Protein AF-A0A9Q3W3A5-F1 (afdb_monomer)

Structure (mmCIF, N/CA/C/O backbone):
data_AF-A0A9Q3W3A5-F1
#
_entry.id   AF-A0A9Q3W3A5-F1
#
loop_
_atom_site.group_PDB
_atom_site.id
_atom_site.type_symbol
_atom_site.label_atom_id
_atom_site.label_alt_id
_atom_site.label_comp_id
_atom_site.label_asym_id
_atom_site.label_entity_id
_atom_site.label_seq_id
_atom_site.pdbx_PDB_ins_code
_atom_site.Cartn_x
_atom_site.Cartn_y
_atom_site.Cartn_z
_atom_site.occupancy
_atom_site.B_iso_or_equiv
_atom_site.auth_seq_id
_atom_site.auth_comp_id
_atom_site.auth_asym_id
_atom_site.auth_atom_id
_atom_site.pdbx_PDB_model_num
ATOM 1 N N . MET A 1 1 ? -13.687 16.127 2.431 1.00 60.12 1 MET A N 1
ATOM 2 C CA . MET A 1 1 ? -12.415 15.381 2.537 1.00 60.12 1 MET A CA 1
ATOM 3 C C . MET A 1 1 ? -12.540 14.179 1.627 1.00 60.12 1 MET A C 1
ATOM 5 O O . MET A 1 1 ? -13.559 13.511 1.711 1.00 60.12 1 MET A O 1
ATOM 9 N N . THR A 1 2 ? -11.586 13.956 0.726 1.00 84.00 2 THR A N 1
ATOM 10 C CA . THR A 1 2 ? -11.613 12.800 -0.182 1.00 84.00 2 THR A CA 1
ATOM 11 C C . THR A 1 2 ? -11.070 11.580 0.555 1.00 84.00 2 THR A C 1
ATOM 13 O O . THR A 1 2 ? -9.958 11.629 1.086 1.00 84.00 2 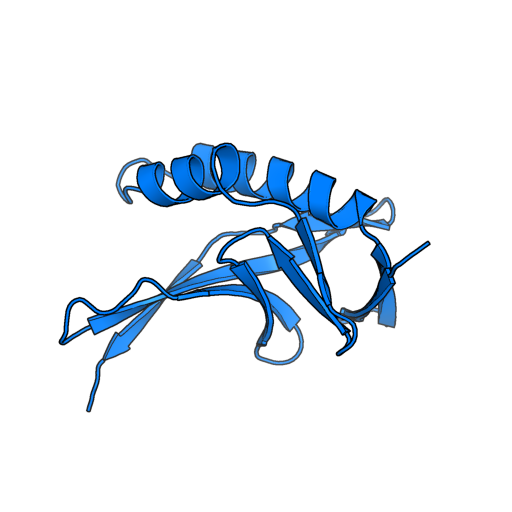THR A O 1
ATOM 16 N N . SER A 1 3 ? -11.860 10.512 0.611 1.00 91.25 3 SER A N 1
ATOM 17 C CA . SER A 1 3 ? -11.497 9.231 1.216 1.00 91.25 3 SER A CA 1
ATOM 18 C C . SER A 1 3 ? -12.074 8.080 0.404 1.00 91.25 3 SER A C 1
ATOM 20 O O . SER A 1 3 ? -13.067 8.265 -0.299 1.00 91.25 3 SER A O 1
ATOM 22 N N . ILE A 1 4 ? -11.487 6.898 0.550 1.00 94.25 4 ILE A N 1
ATOM 23 C CA . ILE A 1 4 ? -12.043 5.640 0.040 1.00 94.25 4 ILE A CA 1
ATOM 24 C C . ILE A 1 4 ? -12.278 4.665 1.186 1.00 94.25 4 ILE A C 1
ATOM 26 O O . ILE A 1 4 ? -11.669 4.793 2.246 1.00 94.25 4 ILE A O 1
ATOM 30 N N . GLU A 1 5 ? -13.146 3.690 0.964 1.00 94.50 5 GLU A N 1
ATOM 31 C CA . GLU A 1 5 ? -13.388 2.599 1.901 1.00 94.50 5 GLU A CA 1
ATOM 32 C C . GLU A 1 5 ? -12.424 1.444 1.620 1.00 94.50 5 GLU A C 1
ATOM 34 O O . GLU A 1 5 ? -12.255 1.021 0.476 1.00 94.50 5 GLU A O 1
ATOM 39 N N . VAL A 1 6 ? -11.773 0.943 2.669 1.00 94.06 6 VAL A N 1
ATOM 40 C CA . VAL A 1 6 ? -10.826 -0.170 2.594 1.00 94.06 6 VAL A CA 1
ATOM 41 C C . VAL A 1 6 ? -11.301 -1.288 3.509 1.00 94.06 6 VAL A C 1
ATOM 43 O O . VAL A 1 6 ? -11.504 -1.078 4.705 1.00 94.06 6 VAL A O 1
ATOM 46 N N . ASN A 1 7 ? -11.449 -2.484 2.945 1.00 92.06 7 ASN A N 1
ATOM 47 C CA . ASN A 1 7 ? -11.806 -3.681 3.696 1.00 92.06 7 ASN A CA 1
ATOM 48 C C . ASN A 1 7 ? -10.579 -4.228 4.435 1.00 92.06 7 ASN A C 1
ATOM 50 O O . ASN A 1 7 ? -9.521 -4.442 3.839 1.00 92.06 7 ASN A O 1
ATOM 54 N N . THR A 1 8 ? -10.731 -4.485 5.727 1.00 89.12 8 THR A N 1
ATOM 55 C CA . THR A 1 8 ? -9.779 -5.202 6.580 1.00 89.12 8 THR A CA 1
ATOM 56 C C . THR A 1 8 ? -10.468 -6.427 7.187 1.00 89.12 8 THR A C 1
ATOM 58 O O . THR A 1 8 ? -11.662 -6.653 6.987 1.00 89.12 8 THR A O 1
ATOM 61 N N . ALA A 1 9 ? -9.724 -7.235 7.947 1.00 86.00 9 ALA A N 1
ATOM 62 C CA . ALA A 1 9 ? -10.311 -8.349 8.692 1.00 86.00 9 ALA A CA 1
ATOM 63 C C . ALA A 1 9 ? -11.319 -7.885 9.762 1.00 86.00 9 ALA A C 1
ATOM 65 O O . ALA A 1 9 ? -12.239 -8.630 10.093 1.00 86.00 9 ALA A O 1
ATOM 66 N N . ASP A 1 10 ? -11.153 -6.661 10.269 1.00 84.69 10 ASP A N 1
ATOM 67 C CA . ASP A 1 10 ? -11.924 -6.114 11.388 1.00 84.69 10 ASP A CA 1
ATOM 68 C C . ASP A 1 10 ? -13.104 -5.240 10.930 1.00 84.69 10 ASP A C 1
ATOM 70 O O . ASP A 1 10 ? -13.946 -4.854 11.742 1.00 84.69 10 ASP A O 1
ATOM 74 N N . GLY A 1 11 ? -13.202 -4.950 9.628 1.00 90.12 11 GLY A N 1
ATOM 75 C CA . GLY A 1 11 ? -14.311 -4.205 9.048 1.00 90.12 11 GLY A CA 1
ATOM 76 C C . GLY A 1 11 ? -13.908 -3.325 7.872 1.00 90.12 11 GLY A C 1
ATOM 77 O O . GLY A 1 11 ? -12.884 -3.522 7.224 1.00 90.12 11 GLY A O 1
ATOM 78 N N . VAL A 1 12 ? -14.756 -2.344 7.579 1.00 94.12 12 VAL A N 1
ATOM 79 C CA . VAL A 1 12 ? -14.524 -1.356 6.522 1.00 94.12 12 VAL A CA 1
ATOM 80 C C . VAL A 1 12 ? -14.065 -0.059 7.168 1.00 94.12 12 VAL A C 1
ATOM 82 O O . VAL A 1 12 ? -14.740 0.465 8.055 1.00 94.12 12 VAL A O 1
ATOM 85 N N . HIS A 1 13 ? -12.919 0.457 6.733 1.00 94.62 13 HIS A N 1
ATOM 86 C CA . HIS A 1 13 ? -12.303 1.637 7.328 1.00 94.62 13 HIS A CA 1
ATOM 87 C C . HIS A 1 13 ? -11.980 2.689 6.266 1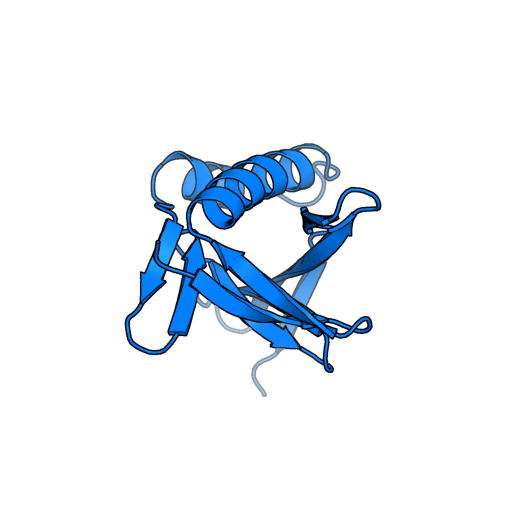.00 94.62 13 HIS A C 1
ATOM 89 O O . HIS A 1 13 ? -11.536 2.338 5.169 1.00 94.62 13 HIS A O 1
ATOM 95 N N . PRO A 1 14 ? -12.175 3.985 6.568 1.00 95.19 14 PRO A N 1
ATOM 96 C CA . PRO A 1 14 ? -11.825 5.042 5.640 1.00 95.19 14 PRO A CA 1
ATOM 97 C C . PRO A 1 14 ? -10.303 5.171 5.513 1.00 95.19 14 PRO A C 1
ATOM 99 O O . PRO A 1 14 ? -9.562 5.104 6.495 1.00 95.19 14 PRO A O 1
ATOM 102 N N . LEU A 1 15 ? -9.851 5.414 4.290 1.00 95.62 15 LEU A N 1
ATOM 103 C CA . LEU A 1 15 ? -8.490 5.798 3.949 1.00 95.62 15 LEU A CA 1
ATOM 104 C C . LEU A 1 15 ? -8.536 7.190 3.323 1.00 95.62 15 LEU A C 1
ATOM 106 O O . LEU A 1 15 ? -9.091 7.385 2.239 1.00 95.62 15 LEU A O 1
ATOM 110 N N . THR A 1 16 ? -7.991 8.172 4.029 1.00 95.44 16 THR A N 1
ATOM 111 C CA . THR A 1 16 ? -7.995 9.578 3.619 1.00 95.44 16 THR A CA 1
ATOM 112 C C . THR A 1 16 ? -6.718 9.953 2.870 1.00 95.44 16 THR A C 1
ATOM 114 O O . THR A 1 16 ? -5.723 9.231 2.884 1.00 95.44 16 THR A O 1
ATOM 117 N N . MET A 1 17 ? -6.703 11.139 2.256 1.00 95.12 17 MET A N 1
ATOM 118 C CA . MET A 1 17 ? -5.476 11.680 1.657 1.00 95.12 17 MET A CA 1
ATOM 119 C C . MET A 1 17 ? -4.337 11.848 2.678 1.00 95.12 17 MET A C 1
ATOM 121 O O . MET A 1 17 ? -3.181 11.589 2.357 1.00 95.12 17 MET A O 1
ATOM 125 N N . ALA A 1 18 ? -4.653 12.243 3.916 1.00 94.94 18 ALA A N 1
ATOM 126 C CA . ALA A 1 18 ? -3.651 12.380 4.972 1.00 94.94 18 ALA A CA 1
ATOM 127 C C . ALA A 1 18 ? -3.051 11.019 5.365 1.00 94.94 18 ALA A C 1
ATOM 129 O O . ALA A 1 18 ? -1.846 10.924 5.595 1.00 94.94 18 ALA A O 1
ATOM 130 N N . ASP A 1 19 ? -3.869 9.961 5.370 1.00 96.44 19 ASP A N 1
ATOM 131 C CA . ASP A 1 19 ? -3.390 8.597 5.607 1.00 96.44 19 ASP A CA 1
ATOM 132 C C . ASP A 1 19 ? -2.448 8.139 4.496 1.00 96.44 19 ASP A C 1
ATOM 134 O O . ASP A 1 19 ? -1.449 7.487 4.777 1.00 96.44 19 ASP A O 1
ATOM 138 N N . LEU A 1 20 ? -2.714 8.510 3.240 1.00 96.12 20 LEU A N 1
ATOM 139 C CA . LEU A 1 20 ? -1.822 8.177 2.129 1.00 96.12 20 LEU A CA 1
ATOM 140 C C . LEU A 1 20 ? -0.464 8.881 2.224 1.00 96.12 20 LEU A C 1
ATOM 142 O O . LEU A 1 20 ? 0.558 8.264 1.929 1.00 96.12 20 LEU A O 1
ATOM 146 N N . GLU A 1 21 ? -0.431 10.143 2.655 1.00 95.44 21 GLU A N 1
ATOM 147 C CA . GLU A 1 21 ? 0.827 10.859 2.917 1.00 95.44 21 GLU A CA 1
ATOM 148 C C . GLU A 1 21 ? 1.616 10.195 4.057 1.00 95.44 21 GLU A C 1
ATOM 150 O O . GLU A 1 21 ? 2.825 9.973 3.946 1.00 95.44 21 GLU A O 1
ATOM 155 N N . ALA A 1 22 ? 0.927 9.798 5.130 1.00 96.44 22 ALA A N 1
ATOM 156 C CA . ALA A 1 22 ? 1.543 9.076 6.240 1.00 96.44 22 ALA A CA 1
ATOM 157 C C . ALA A 1 22 ? 2.052 7.686 5.816 1.00 96.44 22 ALA A C 1
ATOM 159 O O . ALA A 1 22 ? 3.171 7.300 6.160 1.00 96.44 22 ALA A O 1
ATOM 160 N N . LEU A 1 23 ? 1.272 6.949 5.022 1.00 97.38 23 LEU A N 1
ATOM 161 C CA . LEU A 1 23 ? 1.647 5.645 4.475 1.00 97.38 23 LEU A CA 1
ATOM 162 C C . LEU A 1 23 ? 2.823 5.746 3.509 1.00 97.38 23 LEU A C 1
ATOM 164 O O . LEU A 1 23 ? 3.679 4.867 3.514 1.00 97.38 23 LEU A O 1
ATOM 168 N N . LYS A 1 24 ? 2.915 6.818 2.717 1.00 97.12 24 LYS A N 1
ATOM 169 C CA . LYS A 1 24 ? 4.075 7.086 1.861 1.00 97.12 24 LYS A CA 1
ATOM 170 C C . LYS A 1 24 ? 5.348 7.231 2.693 1.00 97.12 24 LYS A C 1
ATOM 172 O O . LYS A 1 24 ? 6.354 6.599 2.371 1.00 97.12 24 LYS A O 1
ATOM 177 N N . ALA A 1 25 ? 5.311 8.038 3.754 1.00 96.12 25 ALA A N 1
ATOM 178 C CA . ALA A 1 25 ? 6.449 8.195 4.658 1.00 96.12 25 ALA A CA 1
ATOM 179 C C . ALA A 1 25 ? 6.819 6.857 5.318 1.00 96.12 25 ALA A C 1
ATOM 181 O O . ALA A 1 25 ? 7.977 6.443 5.277 1.00 96.12 25 ALA A O 1
ATOM 182 N N . ASN A 1 26 ? 5.821 6.129 5.823 1.00 96.94 26 ASN A N 1
ATOM 183 C CA . ASN A 1 26 ? 6.031 4.833 6.452 1.00 96.94 26 ASN A CA 1
ATOM 184 C C . ASN A 1 26 ? 6.560 3.763 5.475 1.00 96.94 26 ASN A C 1
ATOM 186 O O . ASN A 1 26 ? 7.400 2.954 5.852 1.00 96.94 26 ASN A O 1
ATOM 190 N N . LEU A 1 27 ? 6.147 3.780 4.206 1.00 96.50 27 LEU A N 1
ATOM 191 C CA . LEU A 1 27 ? 6.681 2.885 3.178 1.00 96.50 27 LEU A CA 1
ATOM 192 C C . LEU A 1 27 ? 8.173 3.140 2.920 1.00 96.50 27 LEU A C 1
ATOM 194 O O . LEU A 1 27 ? 8.939 2.190 2.766 1.00 96.50 27 LEU A O 1
ATOM 198 N N . ILE A 1 28 ? 8.602 4.407 2.898 1.00 95.06 28 ILE A N 1
ATOM 199 C CA . ILE A 1 28 ? 10.023 4.769 2.772 1.00 95.06 28 ILE A CA 1
ATOM 200 C C . ILE A 1 28 ? 10.821 4.243 3.972 1.00 95.06 28 ILE A C 1
ATOM 202 O O . ILE A 1 28 ? 11.915 3.711 3.776 1.00 95.06 28 ILE A O 1
ATOM 206 N N . GLU A 1 29 ? 10.287 4.375 5.190 1.00 94.88 29 GLU A N 1
ATOM 207 C CA . GLU A 1 29 ? 10.903 3.846 6.417 1.00 94.88 29 GLU A CA 1
ATOM 208 C C . GLU A 1 29 ? 11.082 2.327 6.325 1.00 94.88 29 GLU A C 1
ATOM 210 O O . GLU A 1 29 ? 12.210 1.839 6.396 1.00 94.88 29 GLU A O 1
ATOM 215 N N . VAL A 1 30 ? 10.000 1.591 6.044 1.00 94.38 30 VAL A N 1
ATOM 216 C CA . VAL A 1 30 ? 10.023 0.124 5.926 1.00 94.38 30 VAL A CA 1
ATOM 217 C C . VAL A 1 30 ? 11.019 -0.332 4.857 1.00 94.38 30 VAL A C 1
ATOM 219 O O . VAL A 1 30 ? 11.795 -1.254 5.095 1.00 94.38 30 VAL A O 1
ATOM 222 N N . LEU A 1 31 ? 11.050 0.318 3.688 1.00 93.00 31 LEU A N 1
ATOM 223 C CA . LEU A 1 31 ? 12.017 0.002 2.630 1.00 93.00 31 LEU A CA 1
ATOM 224 C C . LEU A 1 31 ? 13.468 0.280 3.049 1.00 93.00 31 LEU A C 1
ATOM 226 O O . LEU A 1 31 ? 14.364 -0.452 2.633 1.00 93.00 31 LEU A O 1
ATOM 230 N N . SER A 1 32 ? 13.705 1.319 3.854 1.00 90.69 32 SER A N 1
ATOM 231 C CA . SER A 1 32 ? 15.048 1.699 4.318 1.00 90.69 32 SER A CA 1
ATOM 232 C C . SER A 1 32 ? 15.591 0.752 5.393 1.00 90.69 32 SER A C 1
ATOM 234 O O . SER A 1 32 ? 16.802 0.570 5.491 1.00 90.69 32 SER A O 1
ATOM 236 N N . GLU A 1 33 ? 14.712 0.140 6.188 1.00 90.38 33 GLU A N 1
ATOM 237 C CA . GLU A 1 33 ? 15.068 -0.832 7.232 1.00 90.38 33 GLU A CA 1
ATOM 238 C C . GLU A 1 33 ? 15.327 -2.244 6.681 1.00 90.38 33 GLU A C 1
ATOM 240 O O . GLU A 1 33 ? 15.937 -3.087 7.350 1.00 90.38 33 GLU A O 1
ATOM 245 N N . LYS A 1 34 ? 14.884 -2.533 5.450 1.00 84.44 34 LYS A N 1
ATOM 246 C CA . LYS A 1 34 ? 15.159 -3.815 4.798 1.00 84.44 34 LYS A CA 1
ATOM 247 C C . LYS A 1 34 ? 16.656 -3.994 4.552 1.00 84.44 34 LYS A C 1
ATOM 249 O O . LYS A 1 34 ? 17.366 -3.079 4.143 1.00 84.44 34 LYS A O 1
ATOM 254 N N . LYS A 1 35 ? 17.139 -5.226 4.762 1.00 71.25 35 LYS A N 1
ATOM 255 C CA . LYS A 1 35 ? 18.548 -5.571 4.538 1.00 71.25 35 LYS A CA 1
ATOM 256 C C . LYS A 1 35 ? 18.980 -5.221 3.100 1.00 71.25 35 LYS A C 1
ATOM 258 O O . LYS A 1 35 ? 18.255 -5.555 2.161 1.00 71.25 35 LYS A O 1
ATOM 263 N N . PRO A 1 36 ? 20.194 -4.670 2.913 1.00 62.06 36 PRO A N 1
ATOM 264 C CA . PRO A 1 36 ? 20.694 -4.154 1.630 1.00 62.06 36 PRO A CA 1
ATOM 265 C C . PRO A 1 36 ? 20.929 -5.220 0.547 1.00 62.06 36 PRO A C 1
ATOM 267 O O . PRO A 1 36 ? 21.283 -4.891 -0.580 1.00 62.06 36 PRO A O 1
ATOM 270 N N . GLU A 1 37 ? 20.721 -6.502 0.856 1.00 60.47 37 GLU A N 1
ATOM 271 C CA . GLU A 1 37 ? 20.790 -7.611 -0.106 1.00 60.47 37 GLU A CA 1
ATOM 272 C C . GLU A 1 37 ? 19.749 -7.476 -1.238 1.00 60.47 37 GLU A C 1
ATOM 274 O O . GLU A 1 37 ? 19.870 -8.106 -2.291 1.00 60.47 37 GLU A O 1
ATOM 279 N N . GLN A 1 38 ? 18.722 -6.647 -1.029 1.00 65.75 38 GLN A N 1
ATOM 280 C CA . GLN A 1 38 ? 17.713 -6.284 -2.015 1.00 65.75 38 GLN A CA 1
ATOM 281 C C . GLN A 1 38 ? 17.814 -4.774 -2.265 1.00 65.75 38 GLN A C 1
ATOM 283 O O . GLN A 1 38 ? 17.522 -3.975 -1.381 1.00 65.75 38 GLN A O 1
ATOM 288 N N . ASP A 1 39 ? 18.263 -4.378 -3.460 1.00 70.69 39 ASP A N 1
ATOM 289 C CA . ASP A 1 39 ? 18.373 -2.963 -3.827 1.00 70.69 39 ASP A CA 1
ATOM 290 C C . ASP A 1 39 ? 16.976 -2.344 -3.998 1.00 70.69 39 ASP A C 1
ATOM 292 O O . ASP A 1 39 ? 16.333 -2.453 -5.047 1.00 70.69 39 ASP A O 1
ATOM 296 N N . TYR A 1 40 ? 16.506 -1.719 -2.920 1.00 84.94 40 TYR A N 1
ATOM 297 C CA . TYR A 1 40 ? 15.279 -0.932 -2.857 1.00 84.94 40 TYR A CA 1
ATOM 298 C C . TYR A 1 40 ? 15.510 0.556 -3.147 1.00 84.94 40 TYR A C 1
ATOM 300 O O . TYR A 1 40 ? 14.553 1.334 -3.123 1.00 84.94 40 TYR A O 1
ATOM 308 N N . GLY A 1 41 ? 16.747 0.972 -3.450 1.00 86.19 41 GLY A N 1
ATOM 309 C CA . GLY A 1 41 ? 17.105 2.379 -3.627 1.00 86.19 41 GLY A CA 1
ATOM 310 C C . GLY A 1 41 ? 16.279 3.064 -4.713 1.00 86.19 41 GLY A C 1
ATOM 311 O O . GLY A 1 41 ? 15.849 4.203 -4.541 1.00 86.19 41 GLY A O 1
ATOM 312 N N . PHE A 1 42 ? 15.957 2.342 -5.790 1.00 86.44 42 PHE A N 1
ATOM 313 C CA . PHE A 1 42 ? 15.100 2.868 -6.854 1.00 86.44 42 PHE A CA 1
ATOM 314 C C . PHE A 1 42 ? 13.647 3.105 -6.399 1.00 86.44 42 PHE A C 1
ATOM 316 O O . PHE A 1 42 ? 13.042 4.084 -6.829 1.00 86.44 42 PHE A O 1
ATOM 323 N N . LEU A 1 43 ? 13.088 2.254 -5.524 1.00 90.31 43 LEU A N 1
ATOM 324 C CA . LEU A 1 43 ? 11.735 2.443 -4.978 1.00 90.31 43 LEU A CA 1
ATOM 325 C C . LEU A 1 43 ? 11.704 3.632 -4.020 1.00 90.31 43 LEU A C 1
ATOM 327 O O . LEU A 1 43 ? 10.770 4.427 -4.057 1.00 90.31 43 LEU A O 1
A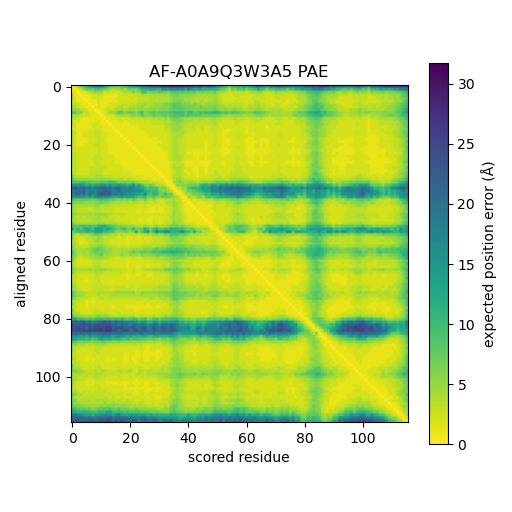TOM 331 N N . ILE A 1 44 ? 12.737 3.773 -3.186 1.00 91.94 44 ILE A N 1
ATOM 332 C CA . ILE A 1 44 ? 12.873 4.917 -2.280 1.00 91.94 44 ILE A CA 1
ATOM 333 C C . ILE A 1 44 ? 12.997 6.219 -3.085 1.00 91.94 44 ILE A C 1
ATOM 335 O O . ILE A 1 44 ? 12.328 7.197 -2.755 1.00 91.94 44 ILE A O 1
ATOM 339 N N . GLY A 1 45 ? 13.804 6.226 -4.152 1.00 90.44 45 GLY A N 1
ATOM 340 C CA . GLY A 1 45 ? 13.923 7.365 -5.069 1.00 90.44 45 GLY A CA 1
ATOM 341 C C . GLY A 1 45 ? 12.588 7.726 -5.722 1.00 90.44 45 GLY A C 1
ATOM 342 O O . GLY A 1 45 ? 12.155 8.871 -5.647 1.00 90.44 45 GLY A O 1
ATOM 343 N N . GLU A 1 46 ? 11.864 6.739 -6.260 1.00 90.88 46 GLU A N 1
ATOM 344 C CA . GLU A 1 46 ? 10.521 6.951 -6.817 1.00 90.88 46 GLU A CA 1
ATOM 345 C C . GLU A 1 46 ? 9.555 7.573 -5.797 1.00 90.88 46 GLU A C 1
ATOM 347 O O . GLU A 1 46 ? 8.815 8.509 -6.121 1.00 90.88 46 GLU A O 1
ATOM 352 N N . LEU A 1 47 ? 9.556 7.064 -4.561 1.00 93.25 47 LEU A N 1
ATOM 353 C CA . LEU A 1 47 ? 8.689 7.559 -3.495 1.00 93.25 47 LEU A CA 1
ATOM 354 C C . LEU A 1 47 ? 9.019 9.005 -3.118 1.00 93.25 47 LEU A C 1
ATOM 356 O O . LEU A 1 47 ? 8.107 9.802 -2.901 1.00 93.25 47 LEU A O 1
ATOM 360 N N . ARG A 1 48 ? 10.299 9.376 -3.081 1.00 92.00 48 ARG A N 1
ATOM 361 C CA . ARG A 1 48 ? 10.725 10.741 -2.745 1.00 92.00 48 ARG A CA 1
ATOM 362 C C . ARG A 1 48 ? 10.427 11.738 -3.860 1.00 92.00 48 ARG A C 1
ATOM 364 O O . ARG A 1 48 ? 9.858 12.789 -3.576 1.00 92.00 48 ARG A O 1
ATOM 371 N N . ASP A 1 49 ? 10.730 11.381 -5.104 1.00 85.94 49 ASP A N 1
ATOM 372 C CA . ASP A 1 49 ? 10.819 12.360 -6.191 1.00 85.94 49 ASP A CA 1
ATOM 373 C C . ASP A 1 49 ? 9.543 12.445 -7.044 1.00 85.94 49 ASP A C 1
ATOM 375 O O . ASP A 1 49 ? 9.256 13.486 -7.640 1.00 85.94 49 ASP A O 1
ATOM 379 N N . HIS A 1 50 ? 8.752 11.365 -7.116 1.00 74.19 50 HIS A N 1
ATOM 380 C CA . HIS A 1 50 ? 7.702 11.220 -8.137 1.00 74.19 50 HIS A CA 1
ATOM 381 C C . HIS A 1 50 ? 6.377 10.629 -7.635 1.00 74.19 50 HIS A C 1
ATOM 383 O O . HIS A 1 50 ? 5.501 10.310 -8.438 1.00 74.19 50 HIS A O 1
ATOM 389 N N . SER A 1 51 ? 6.196 10.490 -6.320 1.00 78.50 51 SER A N 1
ATOM 390 C CA . SER A 1 51 ? 5.029 9.801 -5.754 1.00 78.50 51 SER A CA 1
ATOM 391 C C . SER A 1 51 ? 4.123 10.723 -4.952 1.00 78.50 51 SER A C 1
ATOM 393 O O . SER A 1 51 ? 4.093 10.655 -3.725 1.00 78.50 51 SER A O 1
ATOM 395 N N . ALA A 1 52 ? 3.391 11.607 -5.628 1.00 89.44 52 ALA A N 1
ATOM 396 C CA . ALA A 1 52 ? 2.289 12.323 -4.990 1.00 89.44 52 ALA A CA 1
ATOM 397 C C . ALA A 1 52 ? 1.146 11.332 -4.690 1.00 89.44 52 ALA A C 1
ATOM 399 O O . ALA A 1 52 ? 0.733 10.599 -5.599 1.00 89.44 52 ALA A O 1
ATOM 400 N N . PRO A 1 53 ? 0.653 11.263 -3.444 1.00 94.62 53 PRO A N 1
ATOM 401 C CA . PRO A 1 53 ? -0.559 10.528 -3.133 1.00 94.62 53 PRO A 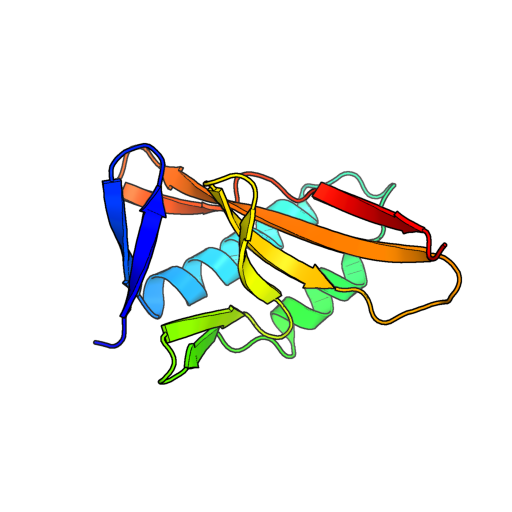CA 1
ATOM 402 C C . PRO A 1 53 ? -1.771 11.044 -3.901 1.00 94.62 53 PRO A C 1
ATOM 404 O O . PRO A 1 53 ? -1.926 12.245 -4.122 1.00 94.62 53 PRO A O 1
ATOM 407 N N . MET A 1 54 ? -2.644 10.130 -4.310 1.00 94.62 54 MET A N 1
ATOM 408 C CA . MET A 1 54 ? -3.891 10.481 -4.978 1.00 94.62 54 MET A CA 1
ATOM 409 C C . MET A 1 54 ? -4.989 9.468 -4.675 1.00 94.62 54 MET A C 1
ATOM 411 O O . MET A 1 54 ? -4.730 8.284 -4.467 1.00 94.62 54 MET A O 1
ATOM 415 N N . ILE A 1 55 ? -6.226 9.948 -4.725 1.00 94.31 55 ILE A N 1
ATOM 416 C CA . ILE A 1 55 ? -7.440 9.140 -4.783 1.00 94.31 55 ILE A CA 1
ATOM 417 C C . ILE A 1 55 ? -8.144 9.571 -6.064 1.00 94.31 55 ILE A C 1
ATOM 419 O O . ILE A 1 55 ? -8.500 10.744 -6.190 1.00 94.31 55 ILE A O 1
ATOM 423 N N . SER A 1 56 ? -8.282 8.670 -7.032 1.00 89.00 56 SER A N 1
ATOM 424 C CA . SER A 1 56 ? -9.030 8.961 -8.255 1.00 89.00 56 SER A CA 1
ATOM 425 C C . SER A 1 56 ? -10.538 8.850 -8.038 1.00 89.00 56 SER A C 1
ATOM 427 O O . SER A 1 56 ? -11.008 8.248 -7.074 1.00 89.00 56 SER A O 1
ATOM 429 N N . GLU A 1 57 ? -11.303 9.451 -8.950 1.00 84.69 57 GLU A N 1
ATOM 430 C CA . GLU A 1 57 ? -12.773 9.478 -8.907 1.00 84.69 57 GLU A CA 1
ATOM 431 C C . GLU A 1 57 ? -13.405 8.077 -8.952 1.00 84.69 57 GLU A C 1
ATOM 433 O O . GLU A 1 57 ? -14.497 7.878 -8.430 1.00 84.69 57 GLU A O 1
ATOM 438 N N . ASP A 1 58 ? -12.699 7.095 -9.518 1.00 85.00 58 ASP A N 1
ATOM 439 C CA . ASP A 1 58 ? -13.075 5.675 -9.535 1.00 85.00 58 ASP A CA 1
ATOM 440 C C . ASP A 1 58 ? -12.792 4.946 -8.204 1.00 85.00 58 ASP A C 1
ATOM 442 O O . ASP A 1 58 ? -12.939 3.727 -8.125 1.00 85.00 58 ASP A O 1
ATOM 446 N N . GLY A 1 59 ? -12.377 5.669 -7.158 1.00 85.06 59 GLY A N 1
ATOM 447 C CA . GLY A 1 59 ? -12.122 5.114 -5.830 1.00 85.06 59 GLY A CA 1
ATOM 448 C C . GLY A 1 59 ? -10.779 4.394 -5.698 1.00 85.06 59 GLY A C 1
ATOM 449 O O . GLY A 1 59 ? -10.589 3.619 -4.763 1.00 85.06 59 GLY A O 1
ATOM 450 N N . VAL A 1 60 ? -9.827 4.628 -6.607 1.00 89.56 60 VAL A N 1
ATOM 451 C CA . VAL A 1 60 ? -8.497 4.006 -6.531 1.00 89.56 60 VAL A CA 1
ATOM 452 C C . VAL A 1 60 ? -7.505 4.927 -5.821 1.00 89.56 60 VAL A C 1
ATOM 454 O O . VAL A 1 60 ? -7.209 6.030 -6.281 1.00 89.56 60 VAL A O 1
ATOM 457 N N . ALA A 1 61 ? -6.922 4.445 -4.723 1.00 95.00 61 ALA A N 1
ATOM 458 C CA . ALA A 1 61 ? -5.808 5.117 -4.060 1.00 95.00 61 ALA A CA 1
ATOM 459 C C . ALA A 1 61 ? -4.455 4.737 -4.679 1.00 95.00 61 ALA A C 1
ATOM 461 O O . ALA A 1 61 ? -4.199 3.570 -5.001 1.00 95.00 61 ALA A O 1
ATOM 462 N N . ARG A 1 62 ? -3.563 5.721 -4.816 1.00 95.19 62 ARG A N 1
ATOM 463 C CA . ARG A 1 62 ? -2.193 5.534 -5.308 1.00 95.19 62 ARG A CA 1
ATOM 464 C C . ARG A 1 62 ? -1.183 6.372 -4.537 1.00 95.19 62 ARG A C 1
ATOM 466 O O . ARG A 1 62 ? -1.506 7.446 -4.037 1.00 95.19 62 ARG A O 1
ATOM 473 N N . ILE A 1 63 ? 0.057 5.892 -4.525 1.00 95.06 63 ILE A N 1
ATOM 474 C CA . ILE A 1 63 ? 1.257 6.611 -4.091 1.00 95.06 63 ILE A CA 1
ATOM 475 C C . ILE A 1 63 ? 2.271 6.474 -5.233 1.00 95.06 63 ILE A C 1
ATOM 477 O O . ILE A 1 63 ? 2.981 5.474 -5.329 1.00 95.06 63 ILE A O 1
ATOM 481 N N . GLY A 1 64 ? 2.289 7.436 -6.161 1.00 89.62 64 GLY A N 1
ATOM 482 C CA . GLY A 1 64 ? 3.086 7.307 -7.389 1.00 89.62 64 GLY A CA 1
ATOM 483 C C . GLY A 1 64 ? 2.730 6.047 -8.183 1.00 89.62 64 GLY A C 1
ATOM 484 O O . GLY A 1 64 ? 1.570 5.845 -8.544 1.00 89.62 64 GLY A O 1
ATOM 485 N N . GLY A 1 65 ? 3.718 5.184 -8.444 1.00 91.31 65 GLY A N 1
ATOM 486 C CA . GLY A 1 65 ? 3.512 3.909 -9.136 1.00 91.31 65 GLY A CA 1
ATOM 487 C C . GLY A 1 65 ? 2.874 2.804 -8.284 1.00 91.31 65 GLY A C 1
ATOM 488 O O . GLY A 1 65 ? 2.588 1.731 -8.817 1.00 91.31 65 GLY A O 1
ATOM 489 N N . TRP A 1 66 ? 2.673 3.027 -6.982 1.00 94.88 66 TRP A N 1
ATOM 490 C CA . TRP A 1 66 ? 2.032 2.071 -6.080 1.00 94.88 66 TRP A CA 1
ATOM 491 C C . TRP A 1 66 ? 0.519 2.254 -6.115 1.00 94.88 66 TRP A C 1
ATOM 493 O O . TRP A 1 66 ? 0.016 3.349 -5.868 1.00 94.88 66 TRP A O 1
ATOM 503 N N . ARG A 1 67 ? -0.221 1.182 -6.389 1.00 95.38 67 ARG A N 1
ATOM 504 C CA . ARG A 1 67 ? -1.686 1.177 -6.431 1.00 95.38 67 ARG A CA 1
ATOM 505 C C . ARG A 1 67 ? -2.237 0.359 -5.273 1.00 95.38 67 ARG A C 1
ATOM 507 O O . ARG A 1 67 ? -1.801 -0.771 -5.078 1.00 95.38 67 ARG A O 1
ATOM 514 N N . LEU A 1 68 ? -3.226 0.891 -4.560 1.00 96.69 68 LEU A N 1
ATOM 515 C CA . LEU A 1 68 ? -3.974 0.101 -3.591 1.00 96.69 68 LEU A CA 1
ATOM 516 C C . LEU A 1 68 ? -4.849 -0.925 -4.319 1.00 96.69 68 LEU A C 1
ATOM 518 O O . LEU A 1 68 ? -5.607 -0.588 -5.233 1.00 96.69 68 LEU A O 1
ATOM 522 N N . THR A 1 69 ? -4.732 -2.176 -3.904 1.00 94.62 69 THR A N 1
ATOM 523 C CA . THR A 1 69 ? -5.516 -3.309 -4.390 1.00 94.62 69 THR A CA 1
ATOM 524 C C . THR A 1 69 ? -5.833 -4.248 -3.230 1.00 94.62 69 THR A C 1
ATOM 526 O O . THR A 1 69 ? -5.309 -4.096 -2.126 1.00 94.62 69 THR A O 1
ATOM 529 N N . GLU A 1 70 ? -6.674 -5.241 -3.485 1.00 93.44 70 GLU A N 1
ATOM 530 C CA . GLU A 1 70 ? -6.903 -6.353 -2.573 1.00 93.44 70 GLU A CA 1
ATOM 531 C C . GLU A 1 70 ? -6.194 -7.609 -3.095 1.00 93.44 70 GLU A C 1
ATOM 533 O O . GLU A 1 70 ? -6.299 -7.950 -4.275 1.00 93.44 70 GLU A O 1
ATOM 538 N N . ILE A 1 71 ? -5.453 -8.295 -2.224 1.00 91.56 71 ILE A N 1
ATOM 539 C CA . ILE A 1 71 ? -4.810 -9.579 -2.516 1.00 91.56 71 ILE A CA 1
ATOM 540 C C . ILE A 1 71 ? -5.183 -10.547 -1.401 1.00 91.56 71 ILE A C 1
ATOM 542 O O . ILE A 1 71 ? -4.859 -10.321 -0.236 1.00 91.56 71 ILE A O 1
ATOM 546 N N . SER A 1 72 ? -5.859 -11.640 -1.763 1.00 88.62 72 SER A N 1
ATOM 547 C CA . SER A 1 72 ? -6.316 -12.665 -0.814 1.00 88.62 72 SER A CA 1
ATOM 548 C C . SER A 1 72 ? -7.127 -12.084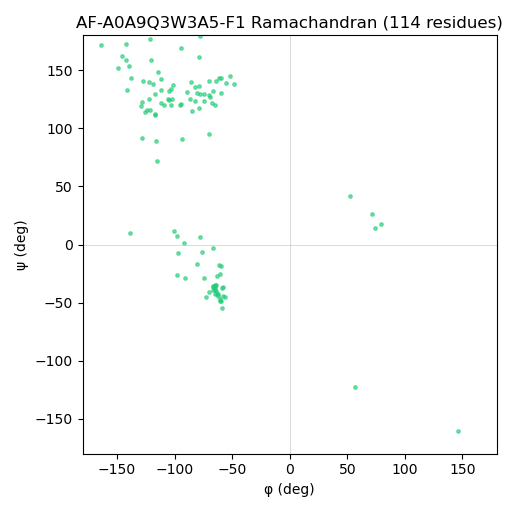 0.358 1.00 88.62 72 SER A C 1
ATOM 550 O O . SER A 1 72 ? -6.915 -12.471 1.508 1.00 88.62 72 SER A O 1
ATOM 552 N N . GLY A 1 73 ? -8.020 -11.127 0.075 1.00 88.56 73 GLY A N 1
ATOM 553 C CA . GLY A 1 73 ? -8.859 -10.472 1.085 1.00 88.56 73 GLY A CA 1
ATOM 554 C C . GLY A 1 73 ? -8.125 -9.464 1.974 1.00 88.56 73 GLY A C 1
ATOM 555 O O . GLY A 1 73 ? -8.630 -9.117 3.037 1.00 88.56 73 GLY A O 1
ATOM 556 N N . ARG A 1 74 ? -6.911 -9.034 1.601 1.00 91.12 74 ARG A N 1
ATOM 557 C CA . ARG A 1 74 ? -6.114 -8.068 2.369 1.00 91.12 74 ARG A CA 1
ATOM 558 C C . ARG A 1 74 ? -5.775 -6.842 1.527 1.00 91.12 74 ARG A C 1
ATOM 560 O O . ARG A 1 74 ? -5.408 -7.012 0.361 1.00 91.12 74 ARG A O 1
ATOM 567 N N . PRO A 1 75 ? -5.825 -5.634 2.104 1.00 96.19 75 PRO A N 1
ATOM 568 C CA . PRO A 1 75 ? -5.439 -4.424 1.399 1.00 96.19 75 PRO A CA 1
ATOM 569 C C . PRO A 1 75 ? -3.914 -4.342 1.261 1.00 96.19 75 PRO A C 1
ATOM 571 O O . PRO A 1 75 ? -3.160 -4.519 2.222 1.00 96.19 75 PRO A O 1
ATOM 574 N N . VAL A 1 76 ? -3.451 -4.093 0.038 1.00 96.88 76 VAL A N 1
ATOM 575 C CA . VAL A 1 76 ? -2.031 -4.092 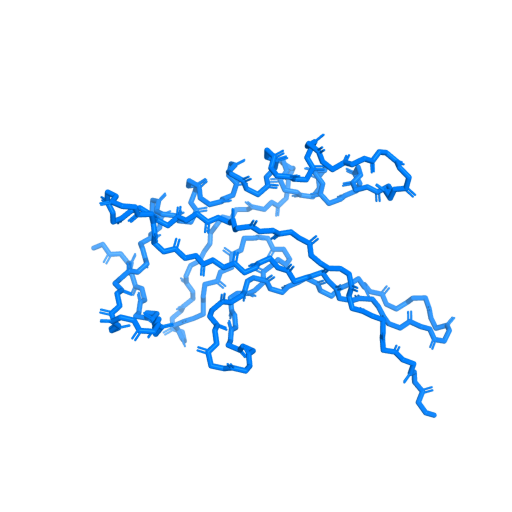-0.326 1.00 96.88 76 VAL A CA 1
ATOM 576 C C . VAL A 1 76 ? -1.752 -2.971 -1.316 1.00 96.88 76 VAL A C 1
ATOM 578 O O . VAL A 1 76 ? -2.446 -2.835 -2.322 1.00 96.88 76 VAL A O 1
ATOM 581 N N . PHE A 1 77 ? -0.691 -2.201 -1.081 1.00 97.19 77 PHE A N 1
ATOM 582 C CA . PHE A 1 77 ? -0.098 -1.383 -2.132 1.00 97.19 77 PHE A CA 1
ATOM 583 C C . PHE A 1 77 ? 0.776 -2.254 -3.028 1.00 97.19 77 PHE A C 1
ATOM 585 O O . PHE A 1 77 ? 1.772 -2.828 -2.591 1.00 97.19 77 PHE A O 1
ATOM 592 N N . GLU A 1 78 ? 0.406 -2.353 -4.298 1.00 95.44 78 GLU A N 1
ATOM 593 C CA . GLU A 1 78 ? 1.152 -3.088 -5.308 1.00 95.44 78 GLU A CA 1
ATOM 594 C C . GLU A 1 78 ? 1.930 -2.133 -6.213 1.00 95.44 78 GLU A C 1
ATOM 596 O O . GLU A 1 78 ? 1.387 -1.161 -6.741 1.00 95.44 78 GLU A O 1
ATOM 601 N N . ARG A 1 79 ? 3.200 -2.460 -6.454 1.00 93.38 79 ARG A N 1
ATOM 602 C CA . ARG A 1 79 ? 4.052 -1.807 -7.447 1.00 93.38 79 ARG A CA 1
ATOM 603 C C . ARG A 1 79 ? 4.637 -2.837 -8.395 1.00 93.38 79 ARG A C 1
ATOM 605 O O . ARG A 1 79 ? 5.476 -3.652 -8.019 1.00 93.38 79 ARG A O 1
ATOM 612 N N . GLN A 1 80 ? 4.244 -2.767 -9.660 1.00 89.38 80 GLN A N 1
ATOM 613 C CA . GLN A 1 80 ? 4.788 -3.634 -10.702 1.00 89.38 80 GLN A CA 1
ATOM 614 C C . GLN A 1 80 ? 6.088 -3.062 -11.269 1.00 89.38 80 GLN A C 1
ATOM 616 O O . GLN A 1 80 ? 6.058 -2.050 -11.962 1.00 89.38 80 GLN A O 1
ATOM 621 N N . GLN A 1 81 ? 7.227 -3.724 -11.082 1.00 82.31 81 GLN A N 1
ATOM 622 C CA . GLN A 1 81 ? 8.443 -3.361 -11.809 1.00 82.31 81 GLN A CA 1
ATOM 623 C C . GLN A 1 81 ? 8.232 -3.627 -13.308 1.00 82.31 81 GLN A C 1
ATOM 625 O O . GLN A 1 81 ? 7.959 -4.764 -13.700 1.00 82.31 81 GLN A O 1
ATOM 630 N N . MET A 1 82 ? 8.344 -2.583 -14.142 1.00 67.19 82 MET A N 1
ATOM 631 C CA . MET A 1 82 ? 8.204 -2.707 -15.599 1.00 67.19 82 MET A CA 1
ATOM 632 C C . MET A 1 82 ? 9.128 -3.811 -16.151 1.00 67.19 82 MET A C 1
ATOM 634 O O . MET A 1 82 ? 10.225 -4.024 -15.621 1.00 67.19 82 MET A O 1
ATOM 638 N N . PRO A 1 83 ? 8.693 -4.548 -17.187 1.00 58.50 83 PRO A N 1
ATOM 639 C CA . PRO A 1 83 ? 9.269 -5.842 -17.522 1.00 58.50 83 PRO A CA 1
ATOM 640 C C . PRO A 1 83 ? 10.715 -5.731 -18.018 1.00 58.50 83 PRO A C 1
ATOM 642 O O . PRO A 1 83 ? 10.991 -5.160 -19.068 1.00 58.50 83 PRO A O 1
ATOM 645 N N . ARG A 1 84 ? 11.633 -6.406 -17.320 1.00 56.03 84 ARG A N 1
ATOM 646 C CA . ARG A 1 84 ? 12.756 -7.081 -17.981 1.00 56.03 84 ARG A CA 1
ATOM 647 C C . ARG A 1 84 ? 12.303 -8.522 -18.197 1.00 56.03 84 ARG A C 1
ATOM 649 O O . ARG A 1 84 ? 12.407 -9.351 -17.292 1.00 56.03 84 ARG A O 1
ATOM 656 N N . ALA A 1 85 ? 11.698 -8.801 -19.355 1.00 53.88 85 ALA A N 1
ATOM 657 C CA . ALA A 1 85 ? 11.378 -10.173 -19.747 1.00 53.88 85 ALA A CA 1
ATOM 658 C C . ALA A 1 85 ? 12.629 -11.059 -19.550 1.00 53.88 85 ALA A C 1
ATOM 660 O O . ALA A 1 85 ? 13.734 -10.592 -19.840 1.00 53.88 85 ALA A O 1
ATOM 661 N N . PRO A 1 86 ? 12.502 -12.293 -19.022 1.00 62.47 86 PRO A N 1
ATOM 662 C CA . PRO A 1 86 ? 11.281 -13.101 -18.875 1.00 62.47 86 PRO A CA 1
ATOM 663 C C . PRO A 1 86 ? 10.626 -13.114 -17.470 1.00 62.47 86 PRO A C 1
ATOM 665 O O . PRO A 1 86 ? 9.761 -13.952 -17.212 1.00 62.47 86 PRO A O 1
ATOM 668 N N . MET A 1 87 ? 11.019 -12.239 -16.533 1.00 68.25 87 MET A N 1
ATOM 669 C CA . MET A 1 87 ? 10.517 -12.287 -15.147 1.00 68.25 87 MET A CA 1
ATOM 670 C C . MET A 1 87 ? 9.886 -10.963 -14.714 1.00 68.25 87 MET A C 1
ATOM 672 O O . MET A 1 87 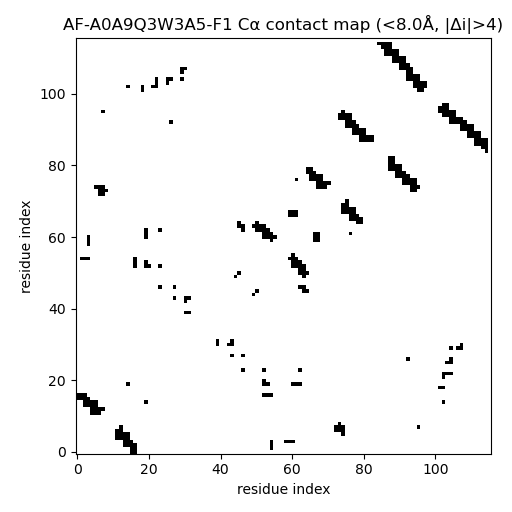? 10.578 -9.955 -14.576 1.00 68.25 87 MET A O 1
ATOM 676 N N . MET A 1 88 ? 8.582 -10.987 -14.436 1.00 81.94 88 MET A N 1
ATOM 677 C CA . MET A 1 88 ? 7.875 -9.854 -13.842 1.00 81.94 88 MET A CA 1
ATOM 678 C C . MET A 1 88 ? 8.070 -9.866 -12.328 1.00 81.94 88 MET A C 1
ATOM 680 O O . MET A 1 88 ? 7.991 -10.918 -11.686 1.00 81.94 88 MET A O 1
ATOM 684 N N . ARG A 1 89 ? 8.346 -8.694 -11.756 1.00 86.19 89 ARG A N 1
ATOM 685 C CA . ARG A 1 89 ? 8.462 -8.506 -10.309 1.00 86.19 89 ARG A CA 1
ATOM 686 C C . ARG A 1 89 ? 7.385 -7.542 -9.849 1.00 86.19 89 ARG A C 1
ATOM 688 O O . ARG A 1 89 ? 7.256 -6.457 -10.408 1.00 86.19 89 ARG A O 1
ATOM 695 N N . PHE A 1 90 ? 6.660 -7.941 -8.822 1.00 90.69 90 PHE A N 1
ATOM 696 C CA . PHE A 1 90 ? 5.738 -7.094 -8.088 1.00 90.69 90 PHE A CA 1
ATOM 697 C C . PHE A 1 90 ? 6.300 -6.884 -6.689 1.00 90.69 90 PHE A C 1
ATOM 699 O O . PHE A 1 90 ? 6.885 -7.798 -6.105 1.00 90.69 90 PHE A O 1
ATOM 706 N N . PHE A 1 91 ? 6.132 -5.679 -6.171 1.00 93.00 91 PHE A N 1
ATOM 707 C CA . PHE A 1 91 ? 6.346 -5.369 -4.770 1.00 93.00 91 PHE A CA 1
ATOM 708 C C . PHE A 1 91 ? 4.981 -5.201 -4.131 1.00 93.00 91 PHE A C 1
ATOM 710 O O . PHE A 1 91 ? 4.155 -4.431 -4.619 1.00 93.00 91 PHE A O 1
ATOM 717 N N . HIS A 1 92 ? 4.746 -5.952 -3.068 1.00 95.31 92 HIS A N 1
ATOM 718 C CA . HIS A 1 92 ? 3.514 -5.926 -2.299 1.00 95.31 92 HIS A CA 1
ATOM 719 C C . HIS A 1 92 ? 3.824 -5.339 -0.938 1.00 95.31 92 HIS A C 1
ATOM 721 O O . HIS A 1 92 ? 4.669 -5.871 -0.224 1.00 95.31 92 HIS A O 1
ATOM 727 N N . ALA A 1 93 ? 3.144 -4.254 -0.596 1.00 96.56 93 ALA A N 1
ATOM 728 C CA . ALA A 1 93 ? 3.233 -3.594 0.692 1.00 96.56 93 ALA A CA 1
ATOM 729 C C . ALA A 1 93 ? 1.865 -3.673 1.390 1.00 96.56 93 ALA A C 1
ATOM 731 O O . ALA A 1 93 ? 1.005 -2.819 1.147 1.00 96.56 93 ALA A O 1
ATOM 732 N N . PRO A 1 94 ? 1.599 -4.736 2.173 1.00 96.88 94 PRO A N 1
ATOM 733 C CA . PRO A 1 94 ? 0.344 -4.868 2.901 1.00 96.88 94 PRO A CA 1
ATOM 734 C C . PRO A 1 94 ? 0.169 -3.729 3.901 1.00 96.88 94 PRO A C 1
ATOM 736 O O . PRO A 1 94 ? 1.141 -3.302 4.530 1.00 96.88 94 PRO A O 1
ATOM 739 N N . ILE A 1 95 ? -1.073 -3.267 4.052 1.00 97.00 95 ILE A N 1
ATOM 740 C CA . ILE A 1 95 ? -1.438 -2.270 5.057 1.00 97.00 95 ILE A CA 1
ATOM 741 C C . ILE A 1 95 ? -2.383 -2.858 6.099 1.00 97.00 95 ILE A C 1
ATOM 743 O O . ILE A 1 95 ? -3.195 -3.732 5.802 1.00 97.00 95 ILE A O 1
ATOM 747 N N . ALA A 1 96 ? -2.287 -2.353 7.321 1.00 96.06 96 ALA A N 1
ATOM 748 C CA . ALA A 1 96 ? -3.204 -2.659 8.409 1.00 96.06 96 ALA A CA 1
ATOM 749 C C . ALA A 1 96 ? -3.390 -1.426 9.295 1.00 96.06 96 ALA A C 1
ATOM 751 O O . ALA A 1 96 ? -2.576 -0.499 9.253 1.00 96.06 96 ALA A O 1
ATOM 752 N N . LEU A 1 97 ? -4.456 -1.418 10.092 1.00 95.75 97 LEU A N 1
ATOM 753 C CA . LEU A 1 97 ? -4.589 -0.465 11.185 1.00 95.75 97 LEU A CA 1
ATOM 754 C C . LEU A 1 97 ? -3.745 -0.941 12.369 1.00 95.75 97 LEU A C 1
ATOM 756 O O . LEU A 1 97 ? -3.738 -2.128 12.692 1.00 95.75 97 LEU A O 1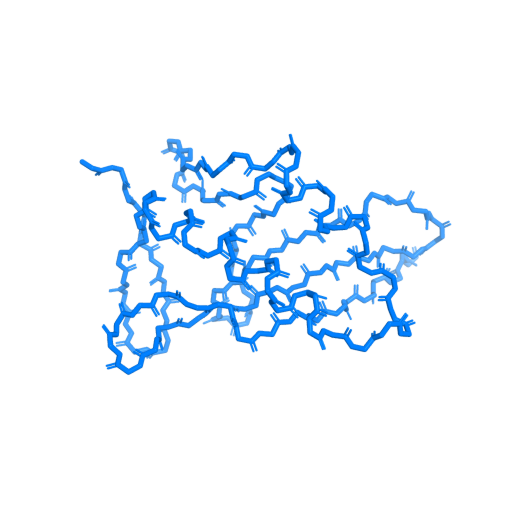
ATOM 760 N N . ASP A 1 98 ? -3.027 -0.020 13.000 1.00 93.75 98 ASP A N 1
ATOM 761 C CA . ASP A 1 98 ? -2.395 -0.266 14.292 1.00 93.75 98 ASP A CA 1
ATOM 762 C C . ASP A 1 98 ? -3.414 -0.191 15.446 1.00 93.75 98 ASP A C 1
ATOM 764 O O . ASP A 1 98 ? -4.597 0.097 15.252 1.00 93.75 98 ASP A O 1
ATOM 768 N N . GLU A 1 99 ? -2.945 -0.414 16.675 1.00 91.94 99 GLU A N 1
ATOM 769 C CA . GLU A 1 99 ? -3.769 -0.355 17.893 1.00 91.94 99 GLU A CA 1
ATOM 770 C C . GLU A 1 99 ? -4.430 1.018 18.125 1.00 91.94 99 GLU A C 1
ATOM 772 O O . GLU A 1 99 ? -5.406 1.121 18.865 1.00 91.94 99 GLU A O 1
ATOM 777 N N . ASN A 1 100 ? -3.924 2.076 17.481 1.00 93.00 100 ASN A N 1
ATOM 778 C CA . ASN A 1 100 ? -4.455 3.435 17.561 1.00 93.00 100 ASN A CA 1
ATOM 779 C C . ASN A 1 100 ? -5.366 3.784 16.372 1.00 93.00 100 ASN A C 1
ATOM 781 O O . ASN A 1 100 ? -5.750 4.947 16.223 1.00 93.00 100 ASN A O 1
ATOM 785 N N . GLY A 1 101 ? -5.686 2.817 15.506 1.00 91.50 101 GLY A N 1
ATOM 786 C CA . GLY A 1 101 ? -6.505 3.034 14.318 1.00 91.50 101 GLY A CA 1
ATOM 787 C C . GLY A 1 101 ? -5.796 3.822 13.217 1.00 91.50 101 GLY A C 1
ATOM 788 O O . GLY A 1 101 ? -6.461 4.494 12.431 1.00 91.50 101 GLY A O 1
ATOM 789 N N . ARG A 1 102 ? -4.459 3.780 13.151 1.00 94.94 102 ARG A N 1
ATOM 790 C CA . ARG A 1 102 ? -3.678 4.425 12.085 1.00 94.94 102 ARG A CA 1
ATOM 791 C C . ARG A 1 102 ? -3.232 3.408 11.055 1.00 94.94 102 ARG A C 1
ATOM 793 O O . ARG A 1 102 ? -2.728 2.343 11.404 1.00 94.94 102 ARG A O 1
ATOM 800 N N . TRP A 1 103 ? -3.342 3.769 9.783 1.00 96.94 103 TRP A N 1
ATOM 801 C CA . TRP A 1 103 ? -2.838 2.935 8.700 1.00 96.94 103 TRP A CA 1
ATOM 802 C C . TRP A 1 103 ? -1.310 2.838 8.722 1.00 96.94 103 TRP A C 1
ATOM 804 O O . TRP A 1 103 ? -0.603 3.845 8.813 1.00 96.94 103 TRP A O 1
ATOM 814 N N . ARG A 1 104 ? -0.794 1.612 8.614 1.00 97.25 104 ARG A N 1
ATOM 815 C CA . ARG A 1 104 ? 0.640 1.303 8.583 1.00 97.25 104 ARG A CA 1
ATOM 816 C C . ARG A 1 104 ? 0.936 0.239 7.535 1.00 97.25 104 ARG A C 1
ATOM 818 O O . ARG A 1 104 ? 0.163 -0.699 7.360 1.00 97.25 104 ARG A O 1
ATOM 825 N N . ILE A 1 105 ? 2.078 0.378 6.872 1.00 97.12 105 ILE A N 1
ATOM 826 C CA . ILE A 1 105 ? 2.700 -0.659 6.053 1.00 97.12 105 ILE A CA 1
ATOM 827 C C . ILE A 1 105 ? 3.310 -1.682 7.007 1.00 97.12 105 ILE A C 1
ATOM 829 O O . ILE A 1 105 ? 4.130 -1.334 7.855 1.00 97.12 105 ILE A O 1
ATOM 833 N N . THR A 1 106 ? 2.913 -2.943 6.878 1.00 94.75 106 THR A N 1
ATOM 834 C CA . THR A 1 106 ? 3.388 -4.000 7.783 1.00 94.75 106 THR A CA 1
ATOM 835 C C . THR A 1 106 ? 4.649 -4.683 7.272 1.00 94.75 106 THR A C 1
ATOM 837 O O . THR A 1 106 ? 5.421 -5.223 8.057 1.00 94.75 106 THR A O 1
ATOM 840 N N . ASP A 1 107 ? 4.831 -4.717 5.950 1.00 92.94 107 ASP A N 1
ATOM 841 C CA . ASP A 1 107 ? 5.989 -5.320 5.299 1.00 92.94 107 ASP A CA 1
ATOM 842 C C . ASP A 1 107 ? 6.108 -4.849 3.837 1.00 92.94 107 ASP A C 1
ATOM 844 O O . ASP A 1 107 ? 5.182 -4.242 3.301 1.00 92.94 107 ASP A O 1
ATOM 848 N N . VAL A 1 108 ? 7.214 -5.183 3.167 1.00 92.94 108 VAL A N 1
ATOM 849 C CA . VAL A 1 108 ? 7.335 -5.165 1.703 1.00 92.94 108 VAL A CA 1
ATOM 850 C C . VAL A 1 108 ? 7.880 -6.506 1.220 1.00 92.94 108 VAL A C 1
ATOM 852 O O . VAL A 1 108 ? 8.972 -6.930 1.606 1.00 92.94 108 VAL A O 1
ATOM 855 N N . ILE A 1 109 ? 7.120 -7.160 0.342 1.00 91.25 109 ILE A N 1
ATOM 856 C CA . ILE A 1 109 ? 7.379 -8.507 -0.167 1.00 91.25 109 ILE A CA 1
ATOM 857 C C . ILE A 1 109 ? 7.578 -8.449 -1.682 1.00 91.25 109 ILE A C 1
ATOM 859 O O . ILE A 1 109 ? 6.843 -7.769 -2.396 1.00 91.25 109 ILE A O 1
ATOM 863 N N . ILE A 1 110 ? 8.559 -9.198 -2.192 1.00 89.06 110 ILE A N 1
ATOM 864 C CA . ILE A 1 110 ? 8.802 -9.330 -3.632 1.00 89.06 110 ILE A CA 1
ATOM 865 C C . ILE A 1 110 ? 8.110 -10.587 -4.153 1.00 89.06 110 ILE A C 1
ATOM 867 O O . ILE A 1 110 ? 8.479 -11.704 -3.789 1.00 89.06 110 ILE A O 1
ATOM 871 N N . VAL A 1 111 ? 7.187 -10.412 -5.093 1.00 88.44 111 VAL A N 1
ATOM 872 C CA . VAL A 1 111 ? 6.542 -11.506 -5.821 1.00 88.44 111 VAL A CA 1
ATOM 873 C C . VAL A 1 111 ? 7.118 -11.587 -7.229 1.00 88.44 111 VAL A C 1
ATOM 875 O O . VAL A 1 111 ? 7.128 -10.616 -7.985 1.00 88.44 111 VAL A O 1
ATOM 878 N N . LYS A 1 112 ? 7.633 -12.764 -7.592 1.00 85.56 112 LYS A N 1
ATOM 879 C CA . LYS A 1 112 ? 8.178 -13.045 -8.926 1.00 85.56 112 LYS A CA 1
ATOM 880 C C . LYS A 1 112 ? 7.167 -13.869 -9.708 1.00 85.56 112 LYS A C 1
ATOM 882 O O . LYS A 1 112 ? 6.862 -14.993 -9.322 1.00 85.56 112 LYS A O 1
ATOM 887 N N . VAL A 1 113 ? 6.706 -13.337 -10.832 1.00 79.81 113 VAL A N 1
ATOM 888 C CA . VAL A 1 113 ? 5.828 -14.042 -11.767 1.00 79.81 113 VAL A CA 1
ATOM 889 C C . VAL A 1 113 ? 6.638 -14.354 -13.022 1.00 79.81 113 VAL A C 1
ATOM 891 O O . VAL A 1 113 ? 7.180 -13.454 -13.670 1.00 79.81 113 VAL A O 1
ATOM 894 N N . ARG A 1 114 ? 6.765 -15.641 -13.359 1.00 69.06 114 ARG A N 1
ATOM 895 C CA . ARG A 1 114 ? 7.325 -16.060 -14.649 1.00 69.06 114 ARG A CA 1
ATOM 896 C C . ARG A 1 114 ? 6.238 -15.957 -15.711 1.00 69.06 114 ARG A C 1
ATOM 898 O O . ARG A 1 114 ? 5.145 -16.481 -15.505 1.00 69.06 114 ARG A O 1
ATOM 905 N N . GLY A 1 115 ? 6.555 -15.304 -16.831 1.00 62.94 115 GLY A N 1
ATOM 906 C CA . GLY A 1 115 ? 5.767 -15.473 -18.050 1.00 62.94 115 GLY A CA 1
ATOM 907 C C . GLY A 1 115 ? 5.804 -16.948 -18.442 1.00 62.94 115 GLY A C 1
ATOM 908 O O . GLY A 1 115 ? 6.877 -17.555 -18.395 1.00 62.94 115 GLY A O 1
ATOM 909 N N . ARG A 1 116 ? 4.634 -17.531 -18.706 1.00 55.97 116 ARG A N 1
ATOM 910 C CA . ARG A 1 116 ? 4.541 -18.860 -19.317 1.00 55.97 116 ARG A CA 1
ATOM 911 C C . ARG A 1 116 ? 4.956 -18.791 -20.777 1.00 55.97 116 ARG A C 1
ATOM 913 O O . ARG A 1 116 ? 4.661 -17.749 -21.403 1.00 55.97 116 ARG A O 1
#

Organism: NCBI:txid1094342

pLDDT: mean 88.14, std 10.81, range [53.88, 97.38]

Secondary structure (DSSP, 8-state):
--EEEEEETTEEEEEEHHHHHHHHHHHHHHHHHS-TTS--HHHHHHHHHH--EEE-TTS-EEETTEEEEEETTEEEEEEEEEEETTEEEEEEEEEEE-TTS-EEE---EEEEEE--

Solven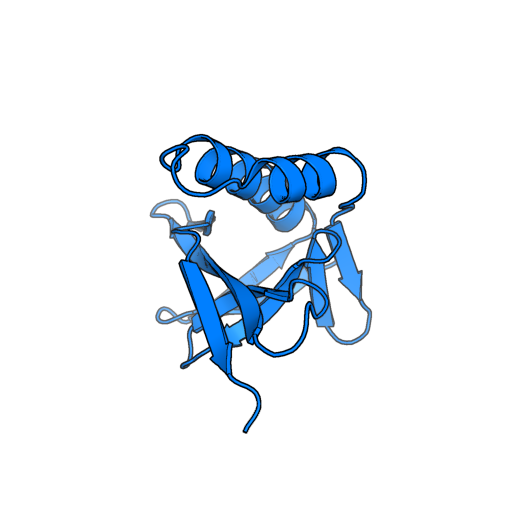t-accessible surface area (backbone atoms only — not comparable to full-atom values): 6791 Å² total; per-residue (Å²): 134,70,63,37,80,42,61,48,97,91,45,77,43,82,46,38,63,68,53,43,52,52,32,53,54,44,44,46,50,56,56,68,72,48,68,77,92,56,86,47,64,67,58,46,48,42,53,72,77,63,28,65,60,47,69,48,97,88,62,47,41,31,47,41,79,27,35,57,44,74,56,97,80,35,38,25,34,38,29,71,52,78,75,58,80,71,50,39,40,33,38,40,30,38,50,46,66,49,100,84,71,44,73,38,60,78,52,79,46,82,46,77,46,70,72,130

Nearest PDB structures (foldseek):
  3df6-assembly2_D  TM=4.038E-01  e=3.632E-01  Captovirus AFV1
  3djw-assembly1_B  TM=3.937E-01  e=3.839E-01  Captovirus AFV1
  6exp-assembly1_B  TM=3.651E-01  e=9.346E-01  Sulfolobus islandicus rudivirus 3
  4i4j-assembly2_E  TM=2.626E-01  e=3.074E-01  Streptomyces globisporus
  2il5-assembly1_A  TM=1.939E-01  e=3.549E+00  Staphylococcus aureus subsp. aureus USA300

Radius of gyration: 14.18 Å; Cα contacts (8 Å, |Δi|>4): 204; chains: 1; bounding box: 35×34×38 Å

Foldseek 3Di:
DDWAWDFDPVGIDTDDLVLQVVQLVQVLVQLVPDDPVDPCVVVNVCSVPAFRWDQDPVRWTGGGQWTWDDDPRFTWTKHWDDDPPQKTKIWTFTWDQDPVRGIHGPHIDIDIDGDD

Sequence (116 aa):
MTSIEVNTADGVHPLTMADLEALKANLIEVLSEKKPEQDYGFLIGELRDHSAPMISEDGVARIGGWRLTEISGRPVFERQQMPRAPMMRFFHAPIALDENGRWRITDVIIVKVRGR

Mean predicted aligned error: 5.08 Å